Protein AF-A0ABD0N0N2-F1 (afdb_monomer_lite)

Structure (mmCIF, N/CA/C/O backbone):
data_AF-A0ABD0N0N2-F1
#
_entry.id   AF-A0ABD0N0N2-F1
#
loop_
_atom_site.group_PDB
_atom_site.id
_atom_site.type_symbol
_atom_site.label_atom_id
_atom_site.label_alt_id
_atom_site.label_comp_id
_atom_site.label_asym_id
_atom_site.label_entity_id
_atom_site.label_seq_id
_atom_site.pdbx_PDB_ins_code
_atom_site.Cartn_x
_atom_site.Cartn_y
_atom_site.Cartn_z
_atom_site.occupancy
_atom_site.B_iso_or_equiv
_atom_site.auth_seq_id
_atom_site.auth_comp_id
_atom_site.auth_asym_id
_atom_site.auth_atom_id
_atom_site.pdbx_PDB_model_num
ATOM 1 N N . GLY A 1 1 ? -1.363 -17.301 4.595 1.00 80.00 1 GLY A N 1
ATOM 2 C CA . GLY A 1 1 ? -2.290 -17.282 5.744 1.00 80.00 1 GLY A CA 1
ATOM 3 C C . GLY A 1 1 ? -3.635 -16.722 5.322 1.00 80.00 1 GLY A C 1
ATOM 4 O O . GLY A 1 1 ? -3.756 -16.253 4.200 1.00 80.00 1 GLY A O 1
ATOM 5 N N . GLN A 1 2 ? -4.649 -16.781 6.192 1.00 89.25 2 GLN A N 1
ATOM 6 C CA . GLN A 1 2 ? -6.036 -16.407 5.854 1.00 89.25 2 GLN A CA 1
ATOM 7 C C . GLN A 1 2 ? -6.206 -14.942 5.398 1.00 89.25 2 GLN A C 1
ATOM 9 O O . GLN A 1 2 ? -7.107 -14.655 4.615 1.00 89.25 2 GLN A O 1
ATOM 14 N N . TYR A 1 3 ? -5.342 -14.033 5.864 1.00 94.38 3 TYR A N 1
ATOM 15 C CA . TYR A 1 3 ? -5.360 -12.600 5.531 1.00 94.38 3 TYR A CA 1
ATOM 16 C C . TYR A 1 3 ? -4.103 -12.152 4.771 1.00 94.38 3 TYR A C 1
ATOM 18 O O . TYR A 1 3 ? -3.726 -10.978 4.814 1.00 94.38 3 TYR A O 1
ATOM 26 N N . ASP A 1 4 ? -3.450 -13.100 4.097 1.00 95.38 4 ASP A N 1
ATOM 27 C CA . ASP A 1 4 ? -2.306 -12.832 3.236 1.00 95.38 4 ASP A CA 1
ATOM 28 C C . ASP A 1 4 ? -2.762 -12.816 1.782 1.00 95.38 4 ASP A C 1
ATOM 30 O O . ASP A 1 4 ? -3.374 -13.771 1.303 1.00 95.38 4 ASP A O 1
ATOM 34 N N . TYR A 1 5 ? -2.435 -11.739 1.083 1.00 94.88 5 TYR A N 1
ATOM 35 C CA . TYR A 1 5 ? -2.854 -11.501 -0.287 1.00 94.88 5 TYR A CA 1
ATOM 36 C C . TYR A 1 5 ? -1.633 -11.230 -1.150 1.00 94.88 5 TYR A C 1
ATOM 38 O O . TYR A 1 5 ? -0.856 -10.311 -0.884 1.00 94.88 5 TYR A O 1
ATOM 46 N N . GLU A 1 6 ? -1.490 -12.012 -2.210 1.00 95.50 6 GLU A N 1
ATOM 47 C CA . GLU A 1 6 ? -0.494 -11.770 -3.243 1.00 95.50 6 GLU A CA 1
ATOM 48 C C . GLU A 1 6 ? -1.113 -10.924 -4.351 1.00 95.50 6 GLU A C 1
ATOM 50 O O . GLU A 1 6 ? -2.193 -11.217 -4.865 1.00 95.50 6 GLU A O 1
ATOM 55 N N . LEU A 1 7 ? -0.434 -9.835 -4.692 1.00 94.44 7 LEU A N 1
ATOM 56 C CA . LEU A 1 7 ? -0.856 -8.885 -5.706 1.00 94.44 7 LEU A CA 1
ATOM 57 C C . LEU A 1 7 ? 0.160 -8.890 -6.840 1.00 94.44 7 LEU A C 1
ATOM 59 O O . LEU A 1 7 ? 1.365 -8.803 -6.611 1.00 94.44 7 LEU A O 1
ATOM 63 N N . THR A 1 8 ? -0.340 -8.927 -8.069 1.00 92.62 8 THR A N 1
ATOM 64 C CA . THR A 1 8 ? 0.470 -8.732 -9.273 1.00 92.62 8 THR A CA 1
ATOM 65 C C . THR A 1 8 ? 0.073 -7.409 -9.908 1.00 92.62 8 THR A C 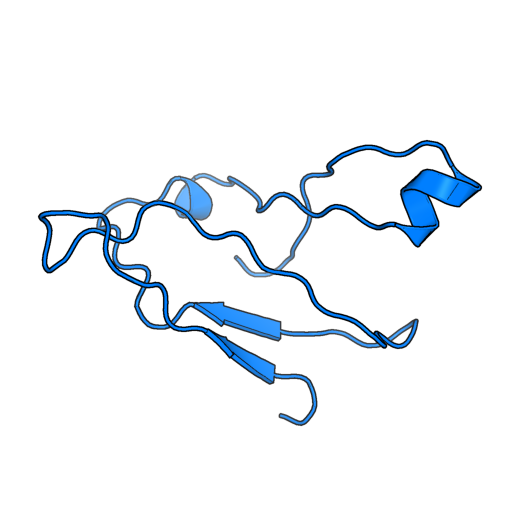1
ATOM 67 O O . THR A 1 8 ? -1.106 -7.165 -10.166 1.00 92.62 8 THR A O 1
ATOM 70 N N . LEU A 1 9 ? 1.048 -6.539 -10.153 1.00 90.25 9 LEU A N 1
ATOM 71 C CA . LEU A 1 9 ? 0.837 -5.280 -10.854 1.00 90.25 9 LEU A CA 1
ATOM 72 C C . LEU A 1 9 ? 0.838 -5.510 -12.357 1.00 90.25 9 LEU A C 1
ATOM 74 O O . LEU A 1 9 ? 1.668 -6.252 -12.884 1.00 90.25 9 LEU A O 1
ATOM 78 N N . ARG A 1 10 ? -0.056 -4.817 -13.061 1.00 88.19 10 ARG A N 1
ATOM 79 C CA . ARG A 1 10 ? 0.064 -4.692 -14.511 1.00 88.19 10 ARG A CA 1
ATOM 80 C C . ARG A 1 10 ? 1.281 -3.827 -14.825 1.00 88.19 10 ARG A C 1
ATOM 82 O O . ARG A 1 10 ? 1.523 -2.843 -14.128 1.00 88.19 10 ARG A O 1
ATOM 89 N N . THR A 1 11 ? 2.018 -4.179 -15.870 1.00 86.06 11 THR A N 1
ATOM 90 C CA . THR A 1 11 ? 3.099 -3.325 -16.358 1.00 86.06 11 THR A CA 1
ATOM 91 C C . THR A 1 11 ? 2.549 -2.011 -16.905 1.00 86.06 11 THR A C 1
ATOM 93 O O . THR A 1 11 ? 1.392 -1.919 -17.344 1.00 86.06 11 THR A O 1
ATOM 96 N N . ASP A 1 12 ? 3.393 -0.984 -16.868 1.00 85.06 12 ASP A N 1
ATOM 97 C CA . ASP A 1 12 ? 3.101 0.308 -17.472 1.00 85.06 12 ASP A CA 1
ATOM 98 C C . ASP A 1 12 ? 2.872 0.138 -18.981 1.00 85.06 12 ASP A C 1
ATOM 100 O O . ASP A 1 12 ? 3.463 -0.741 -19.623 1.00 85.06 12 ASP A O 1
ATOM 104 N N . LEU A 1 13 ? 2.011 0.989 -19.550 1.00 82.56 13 LEU A N 1
ATOM 105 C CA . LEU A 1 13 ? 1.736 0.986 -20.988 1.00 82.56 13 LEU A CA 1
ATOM 106 C C . LEU A 1 13 ? 3.048 1.102 -21.771 1.00 82.56 13 LEU A C 1
ATOM 108 O O . LEU A 1 13 ? 3.921 1.888 -21.410 1.00 82.56 13 LEU A O 1
ATOM 112 N N . TYR A 1 14 ? 3.166 0.323 -22.847 1.00 81.88 14 TYR A N 1
ATOM 113 C CA . TYR A 1 14 ? 4.350 0.281 -23.716 1.00 81.88 14 TYR A CA 1
ATOM 114 C C . TYR A 1 14 ? 5.625 -0.269 -23.059 1.00 81.88 14 TYR A C 1
ATOM 116 O O . TYR A 1 14 ? 6.712 -0.148 -23.619 1.00 81.88 14 TYR A O 1
ATOM 124 N N . THR A 1 15 ? 5.506 -0.931 -21.905 1.00 78.94 15 THR A N 1
ATOM 125 C CA . THR A 1 15 ? 6.620 -1.624 -21.255 1.00 78.94 15 THR A CA 1
ATOM 126 C C . THR A 1 15 ? 6.246 -3.063 -20.909 1.00 78.94 15 THR A C 1
ATOM 128 O O . THR A 1 15 ? 5.099 -3.373 -20.585 1.00 78.94 15 THR A O 1
ATOM 131 N N . THR A 1 16 ? 7.231 -3.957 -20.939 1.00 73.38 16 THR A N 1
ATOM 132 C CA . THR A 1 16 ? 7.058 -5.367 -20.546 1.00 73.38 16 THR A CA 1
ATOM 133 C C . THR A 1 16 ? 7.603 -5.666 -19.151 1.00 73.38 16 THR A C 1
ATOM 135 O O . THR A 1 16 ? 7.483 -6.794 -18.681 1.00 73.38 16 THR A O 1
ATOM 138 N N . LYS A 1 17 ? 8.222 -4.678 -18.486 1.00 73.06 17 LYS A N 1
ATOM 139 C CA . LYS A 1 17 ? 8.959 -4.878 -17.226 1.00 73.06 17 LYS A CA 1
ATOM 140 C C . LYS A 1 17 ? 8.761 -3.786 -16.174 1.00 73.06 17 LYS A C 1
ATOM 142 O O . LYS A 1 17 ? 9.101 -4.025 -15.020 1.00 73.06 17 LYS A O 1
ATOM 147 N N . HIS A 1 18 ? 8.257 -2.601 -16.529 1.00 76.81 18 HIS A N 1
ATOM 148 C CA . HIS A 1 18 ? 8.132 -1.516 -15.555 1.00 76.81 18 HIS A CA 1
ATOM 149 C C . HIS A 1 18 ? 6.828 -1.645 -14.767 1.00 76.81 18 HIS A C 1
ATOM 151 O O . HIS A 1 18 ? 5.741 -1.679 -15.338 1.00 76.81 18 HIS A O 1
ATOM 157 N N . THR A 1 19 ? 6.957 -1.726 -13.443 1.00 79.31 19 THR A N 1
ATOM 158 C CA . THR A 1 19 ? 5.851 -1.717 -12.479 1.00 79.31 19 THR A CA 1
ATOM 159 C C . THR A 1 19 ? 6.083 -0.564 -11.504 1.00 79.31 19 THR A C 1
ATOM 161 O O . THR A 1 19 ? 6.848 -0.695 -10.542 1.00 79.31 19 THR A O 1
ATOM 164 N N . GLN A 1 20 ? 5.496 0.603 -11.778 1.00 76.62 20 GLN A N 1
ATOM 165 C CA . GLN A 1 20 ? 5.837 1.830 -11.051 1.00 76.62 20 GLN A CA 1
ATOM 166 C C . GLN A 1 20 ? 4.827 2.198 -9.958 1.00 76.62 20 GLN A C 1
ATOM 168 O O . GLN A 1 20 ? 5.244 2.664 -8.892 1.00 76.62 20 GLN A O 1
ATOM 173 N N . TRP A 1 21 ? 3.536 1.981 -10.212 1.00 86.25 21 TRP A N 1
ATOM 174 C CA . TRP A 1 21 ? 2.434 2.431 -9.363 1.00 86.25 21 TRP A CA 1
ATOM 175 C C . TRP A 1 21 ? 1.465 1.299 -9.041 1.00 86.25 21 TRP A C 1
ATOM 177 O O . TRP A 1 21 ? 1.225 0.409 -9.853 1.00 86.25 21 TRP A O 1
ATOM 187 N N . PHE A 1 22 ? 0.869 1.365 -7.854 1.00 91.38 22 PHE A N 1
ATOM 188 C CA . PHE A 1 22 ? -0.251 0.519 -7.472 1.00 91.38 22 PHE A CA 1
ATOM 189 C C . PHE A 1 22 ? -1.355 1.372 -6.859 1.00 91.38 22 PHE A C 1
ATOM 191 O O . PHE A 1 22 ? -1.095 2.341 -6.145 1.00 91.38 22 PHE A O 1
ATOM 198 N N . TYR A 1 23 ? -2.594 0.992 -7.141 1.00 93.62 23 TYR A N 1
ATOM 199 C CA . TYR A 1 23 ? -3.785 1.571 -6.547 1.00 93.62 23 TYR A CA 1
ATOM 200 C C . TYR A 1 23 ? -4.861 0.493 -6.529 1.00 93.62 23 TYR A C 1
ATOM 202 O O . TYR A 1 23 ? -5.258 -0.018 -7.575 1.00 93.62 23 TYR A O 1
ATOM 210 N N . PHE A 1 24 ? -5.293 0.103 -5.337 1.00 94.56 24 PHE A N 1
ATOM 211 C CA . PHE A 1 24 ? -6.306 -0.926 -5.156 1.00 94.56 24 PHE A CA 1
ATOM 212 C C . PHE A 1 24 ? -7.156 -0.612 -3.930 1.00 94.56 24 PHE A C 1
ATOM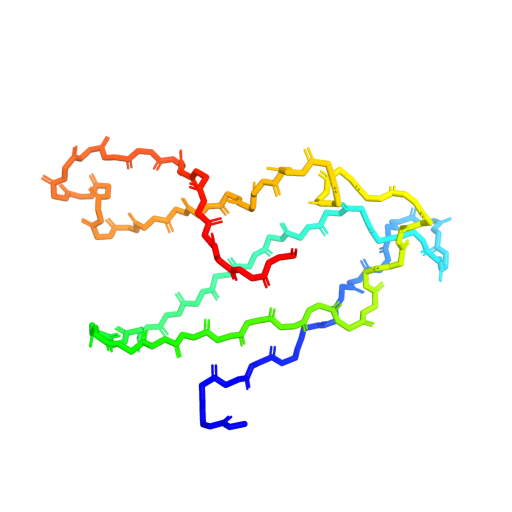 214 O O . PHE A 1 24 ? -6.768 0.175 -3.066 1.00 94.56 24 PHE A O 1
ATOM 221 N N . ARG A 1 25 ? -8.330 -1.240 -3.858 1.00 94.94 25 ARG A N 1
ATOM 222 C CA . ARG A 1 25 ? -9.254 -1.111 -2.733 1.00 94.94 25 ARG A CA 1
ATOM 223 C C . ARG A 1 25 ? -9.574 -2.480 -2.168 1.00 94.94 25 ARG A C 1
ATOM 225 O O . ARG A 1 25 ? -9.893 -3.402 -2.914 1.00 94.94 25 ARG A O 1
ATOM 232 N N . VAL A 1 26 ? -9.594 -2.556 -0.846 1.00 93.94 26 VAL A N 1
ATOM 233 C CA . VAL A 1 26 ? -10.094 -3.704 -0.091 1.00 93.94 26 VAL A CA 1
ATOM 234 C C . VAL A 1 26 ? -11.397 -3.295 0.590 1.00 93.94 26 VAL A C 1
ATOM 236 O O . VAL A 1 26 ? -11.556 -2.148 1.001 1.00 93.94 26 VAL A O 1
ATOM 239 N N . ARG A 1 27 ? -12.361 -4.213 0.667 1.00 93.44 27 ARG A N 1
ATOM 240 C CA . ARG A 1 27 ? -13.648 -4.014 1.347 1.00 93.44 27 ARG A CA 1
ATOM 241 C C . ARG A 1 27 ? -13.866 -5.116 2.374 1.00 93.44 27 ARG A C 1
ATOM 243 O O . ARG A 1 27 ? -13.213 -6.152 2.312 1.00 93.44 27 ARG A O 1
ATOM 250 N N . SER A 1 28 ? -14.791 -4.877 3.302 1.00 92.00 28 SER A N 1
ATOM 251 C CA . SER A 1 28 ? -15.160 -5.836 4.354 1.00 92.00 28 SER A CA 1
ATOM 252 C C . SER A 1 28 ? -13.995 -6.221 5.277 1.00 92.00 28 SER A C 1
ATOM 254 O O . SER A 1 28 ? -13.913 -7.352 5.754 1.00 92.00 28 SER A O 1
ATOM 256 N N . MET A 1 29 ? -13.093 -5.269 5.539 1.00 92.31 29 MET A N 1
ATOM 257 C CA . MET A 1 29 ? -12.015 -5.451 6.508 1.00 92.31 29 MET A CA 1
ATOM 258 C C . MET A 1 29 ? -12.582 -5.503 7.930 1.00 92.31 29 MET A C 1
ATOM 260 O O . MET A 1 29 ? -13.469 -4.732 8.294 1.00 92.31 29 MET A O 1
ATOM 264 N N . ARG A 1 30 ? -12.046 -6.414 8.740 1.00 93.25 30 ARG A N 1
ATOM 265 C CA . ARG A 1 30 ? -12.383 -6.578 10.160 1.00 93.25 30 ARG A CA 1
ATOM 266 C C . ARG A 1 30 ? -11.402 -5.814 11.045 1.00 93.25 30 ARG A C 1
ATOM 268 O O . ARG A 1 30 ? -10.195 -5.876 10.815 1.00 93.25 30 ARG A O 1
ATOM 275 N N . ALA A 1 31 ? -1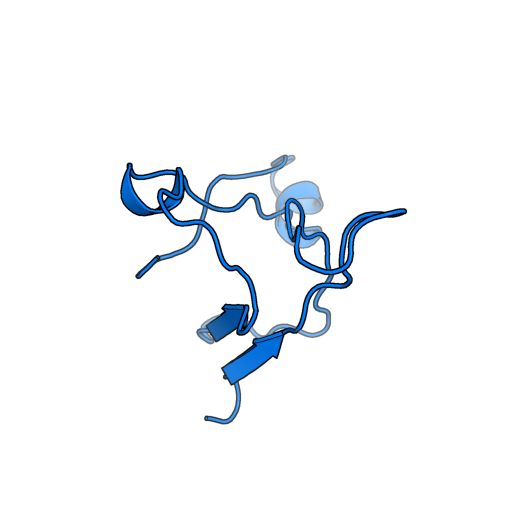1.921 -5.132 12.065 1.00 92.00 31 ALA A N 1
ATOM 276 C CA . ALA A 1 31 ? -11.103 -4.446 13.062 1.00 92.00 31 ALA A CA 1
ATOM 277 C C . ALA A 1 31 ? -10.243 -5.443 13.860 1.00 92.00 31 ALA A C 1
ATOM 279 O O . ALA A 1 31 ? -10.663 -6.572 14.105 1.00 92.00 31 ALA A O 1
ATOM 280 N N . GLY A 1 32 ? -9.037 -5.021 14.254 1.00 92.88 32 GLY A N 1
ATOM 281 C CA . GLY A 1 32 ? -8.107 -5.843 15.041 1.00 92.88 32 GLY A CA 1
ATOM 282 C C . GLY A 1 32 ? -7.402 -6.964 14.267 1.00 92.88 32 GLY A C 1
ATOM 283 O O . GLY A 1 32 ? -6.647 -7.721 14.866 1.00 92.88 32 GLY A O 1
ATOM 284 N N . VAL A 1 33 ? -7.617 -7.074 12.952 1.00 94.69 33 VAL A N 1
ATOM 285 C CA . VAL A 1 33 ? -6.966 -8.081 12.102 1.00 94.69 33 VAL A CA 1
ATOM 286 C C . VAL A 1 33 ? -5.842 -7.444 11.288 1.00 94.69 33 VAL A C 1
ATOM 288 O O . VAL A 1 33 ? -6.031 -6.402 10.658 1.00 94.69 33 VAL A O 1
ATOM 291 N N . THR A 1 34 ? -4.681 -8.096 11.261 1.00 93.19 34 THR A N 1
ATOM 292 C CA . THR A 1 34 ? -3.562 -7.723 10.389 1.00 93.19 34 THR A CA 1
ATOM 293 C C . THR A 1 34 ? -3.743 -8.346 9.009 1.00 93.19 34 THR A C 1
ATOM 295 O O . THR A 1 34 ? -3.846 -9.563 8.881 1.00 93.19 34 THR A O 1
ATOM 298 N N . TYR A 1 35 ? -3.747 -7.503 7.977 1.00 94.88 35 TYR A N 1
ATOM 299 C CA . TYR A 1 35 ? -3.785 -7.912 6.573 1.00 94.88 35 TYR A CA 1
ATOM 300 C C . TYR A 1 35 ? -2.400 -7.707 5.965 1.00 94.88 35 TYR A C 1
ATOM 302 O O . TYR A 1 35 ? -1.818 -6.629 6.121 1.00 94.88 35 TYR A O 1
ATOM 310 N N . ARG A 1 36 ? -1.879 -8.712 5.259 1.00 95.44 36 ARG A N 1
ATOM 311 C CA . ARG A 1 36 ? -0.586 -8.635 4.574 1.00 95.44 36 ARG A CA 1
ATOM 312 C C . ARG A 1 36 ? -0.795 -8.633 3.070 1.00 95.44 36 ARG A C 1
ATOM 314 O O . ARG A 1 36 ? -1.407 -9.545 2.527 1.00 95.44 36 ARG A O 1
ATOM 321 N N . PHE A 1 37 ? -0.235 -7.632 2.404 1.00 94.69 37 PHE A N 1
ATOM 322 C CA . PHE A 1 37 ? -0.251 -7.524 0.949 1.00 94.69 37 PHE A CA 1
ATOM 323 C C . PHE A 1 37 ? 1.175 -7.664 0.431 1.00 94.69 37 PHE A C 1
ATOM 325 O O . PHE A 1 37 ? 2.035 -6.848 0.759 1.00 94.69 37 PHE A O 1
ATOM 332 N N . THR A 1 38 ? 1.429 -8.691 -0.371 1.00 93.62 38 THR A N 1
ATOM 333 C CA . THR A 1 38 ? 2.729 -8.931 -0.998 1.00 93.62 38 THR A CA 1
ATOM 334 C C . THR A 1 38 ? 2.612 -8.638 -2.485 1.00 93.62 38 THR A C 1
ATOM 336 O O . THR A 1 38 ? 1.904 -9.336 -3.203 1.00 93.62 38 THR A O 1
ATOM 339 N N . ILE A 1 39 ? 3.296 -7.593 -2.955 1.00 92.06 39 ILE A N 1
ATOM 340 C CA . ILE A 1 39 ? 3.338 -7.261 -4.381 1.00 92.06 39 ILE A CA 1
ATOM 341 C C . ILE A 1 39 ? 4.483 -8.042 -5.029 1.00 92.06 39 ILE A C 1
ATOM 343 O O . ILE A 1 39 ? 5.639 -7.632 -4.953 1.00 92.06 39 ILE A O 1
ATOM 347 N N . ILE A 1 40 ? 4.164 -9.182 -5.640 1.00 92.44 40 ILE A N 1
ATOM 348 C CA . ILE A 1 40 ? 5.161 -10.200 -6.013 1.00 92.44 40 ILE A CA 1
ATOM 349 C C . ILE A 1 40 ? 6.043 -9.805 -7.203 1.00 92.44 40 ILE A C 1
ATOM 351 O O . ILE A 1 40 ? 7.138 -10.334 -7.358 1.00 92.44 40 ILE A O 1
ATOM 355 N N . ASN A 1 41 ? 5.587 -8.875 -8.043 1.00 88.50 41 ASN A N 1
ATOM 356 C CA . ASN A 1 41 ? 6.300 -8.448 -9.247 1.00 88.50 41 ASN A CA 1
ATOM 357 C C . ASN A 1 41 ? 6.757 -6.983 -9.200 1.00 88.50 41 ASN A C 1
ATOM 359 O O . ASN A 1 41 ? 7.055 -6.406 -10.244 1.00 88.50 41 ASN A O 1
ATOM 363 N N . LEU A 1 42 ? 6.825 -6.374 -8.009 1.00 85.12 42 LEU A N 1
ATOM 364 C CA . LEU A 1 42 ? 7.354 -5.020 -7.840 1.00 85.12 42 LEU A CA 1
ATOM 365 C C . LEU A 1 42 ? 8.888 -5.040 -7.877 1.00 85.12 42 LEU A C 1
ATOM 367 O O . LEU A 1 42 ? 9.558 -5.008 -6.847 1.00 85.12 42 LEU A O 1
ATOM 371 N N . MET A 1 43 ? 9.455 -5.090 -9.079 1.00 72.94 43 MET A N 1
ATOM 372 C CA . MET A 1 43 ? 10.905 -5.129 -9.268 1.00 72.94 43 MET A CA 1
ATOM 373 C C . MET A 1 43 ? 11.469 -3.716 -9.437 1.00 72.94 43 MET A C 1
ATOM 375 O O . MET A 1 43 ? 11.403 -3.128 -10.516 1.00 72.94 43 MET A O 1
ATOM 379 N N . LYS A 1 44 ? 12.061 -3.168 -8.371 1.00 72.69 44 LYS A N 1
ATOM 380 C CA . LYS A 1 44 ? 12.908 -1.967 -8.434 1.00 72.69 44 LYS A CA 1
ATOM 381 C C . LYS A 1 44 ? 14.259 -2.264 -7.800 1.00 72.69 44 LYS A C 1
ATOM 383 O O . LYS A 1 44 ? 14.310 -2.584 -6.619 1.00 72.69 44 LYS A O 1
ATOM 388 N N . ALA A 1 45 ? 15.333 -2.130 -8.582 1.00 65.81 45 ALA A N 1
ATOM 389 C CA . ALA A 1 45 ? 16.706 -2.391 -8.133 1.00 65.81 45 ALA A CA 1
ATOM 390 C C . ALA A 1 45 ? 17.096 -1.549 -6.903 1.00 65.81 45 ALA A C 1
ATOM 392 O O . ALA A 1 45 ? 17.761 -2.040 -5.998 1.00 65.81 45 ALA A O 1
ATOM 393 N N . SER A 1 46 ? 16.621 -0.304 -6.845 1.00 69.69 46 SER A N 1
ATOM 394 C CA . SER A 1 46 ? 16.609 0.534 -5.649 1.00 69.69 46 SER A CA 1
ATOM 395 C C . SER A 1 46 ? 15.205 1.106 -5.482 1.00 69.69 46 SER A C 1
ATOM 397 O O . SER A 1 46 ? 14.677 1.816 -6.341 1.00 69.69 46 SER A O 1
ATOM 399 N N . SER A 1 47 ? 14.540 0.738 -4.394 1.00 74.25 47 SER A N 1
ATOM 400 C CA . SER A 1 47 ? 13.185 1.194 -4.119 1.00 74.25 47 SER A CA 1
ATOM 401 C C . SER A 1 47 ? 13.223 2.293 -3.070 1.00 74.25 47 SER A C 1
ATOM 403 O O . SER A 1 47 ? 13.899 2.157 -2.061 1.00 74.25 47 SER A O 1
ATOM 405 N N . LEU A 1 48 ? 12.441 3.360 -3.228 1.00 81.25 48 LEU A N 1
ATOM 406 C CA . LEU A 1 48 ? 12.284 4.347 -2.149 1.00 81.25 48 LEU A CA 1
ATOM 407 C C . LEU A 1 48 ? 11.748 3.702 -0.856 1.00 81.25 48 LEU A C 1
ATOM 409 O O . LEU A 1 48 ? 11.962 4.234 0.229 1.00 81.25 48 LEU A O 1
ATOM 413 N N . TYR A 1 49 ? 11.096 2.537 -0.960 1.00 82.75 49 TYR A N 1
ATOM 414 C CA . TYR A 1 49 ? 10.687 1.729 0.190 1.00 82.75 49 TYR A CA 1
ATOM 415 C C . TYR A 1 49 ? 11.885 1.279 1.042 1.00 82.75 49 TYR A C 1
ATOM 417 O O . TYR A 1 49 ? 11.832 1.416 2.260 1.00 82.75 49 TYR A O 1
ATOM 425 N N . SER A 1 50 ? 13.016 0.898 0.429 1.00 82.06 50 SER A N 1
ATOM 426 C CA . SER A 1 50 ? 14.240 0.568 1.177 1.00 82.06 50 SER A CA 1
ATOM 427 C C . SER A 1 50 ? 14.904 1.794 1.816 1.00 82.06 50 SER A C 1
ATOM 429 O O . SER A 1 50 ? 15.776 1.647 2.663 1.00 82.06 50 SER A O 1
ATOM 431 N N . ALA A 1 51 ? 14.485 3.004 1.434 1.00 86.81 51 ALA A N 1
ATOM 432 C CA . ALA A 1 51 ? 14.900 4.271 2.035 1.00 86.81 51 ALA A CA 1
ATOM 433 C C . ALA A 1 51 ? 13.845 4.845 3.009 1.00 86.81 51 ALA A C 1
ATOM 435 O O . ALA A 1 51 ? 13.860 6.037 3.311 1.00 86.81 51 ALA A O 1
ATOM 436 N N . GLY A 1 52 ? 12.907 4.021 3.492 1.00 86.75 52 GLY A N 1
ATOM 437 C CA . GLY A 1 52 ? 11.929 4.409 4.514 1.00 86.75 52 GLY A CA 1
ATOM 438 C C . GLY A 1 52 ? 10.628 5.014 3.979 1.00 86.75 52 GLY A C 1
ATOM 439 O O . GLY A 1 52 ? 9.790 5.461 4.769 1.00 86.75 52 GLY A O 1
ATOM 440 N N . MET A 1 53 ? 10.409 5.022 2.660 1.00 89.06 53 MET A N 1
ATOM 441 C CA . MET A 1 53 ? 9.102 5.376 2.110 1.00 89.06 53 MET A CA 1
ATOM 442 C C . MET A 1 53 ? 8.037 4.400 2.618 1.00 89.06 53 MET A C 1
ATOM 444 O O . MET A 1 53 ? 8.266 3.202 2.729 1.00 89.06 53 MET A O 1
ATOM 448 N N . ARG A 1 54 ? 6.842 4.922 2.894 1.00 92.06 54 ARG A N 1
ATOM 449 C CA . ARG A 1 54 ? 5.676 4.133 3.305 1.00 92.06 54 ARG A CA 1
ATOM 450 C C . ARG A 1 54 ? 4.538 4.279 2.298 1.00 92.06 54 ARG A C 1
ATOM 452 O O . ARG A 1 54 ? 4.373 5.392 1.774 1.00 92.06 54 ARG A O 1
ATOM 459 N N . PRO A 1 55 ? 3.762 3.210 2.036 1.00 92.88 55 PRO A N 1
ATOM 460 C CA . PRO A 1 55 ? 2.595 3.274 1.171 1.00 92.88 55 PRO A CA 1
ATOM 461 C C . PRO A 1 55 ? 1.551 4.243 1.729 1.00 92.88 55 PRO A C 1
ATOM 463 O O . PRO A 1 55 ? 1.465 4.482 2.937 1.00 92.88 55 PRO A O 1
ATOM 466 N N . LEU A 1 56 ? 0.756 4.804 0.823 1.00 95.56 56 LEU A N 1
ATOM 467 C CA . LEU A 1 56 ? -0.380 5.647 1.168 1.00 95.56 56 LEU A CA 1
ATOM 468 C C . LEU A 1 56 ? -1.636 4.786 1.292 1.00 95.56 56 LEU A C 1
ATOM 470 O O . LEU A 1 56 ? -1.946 3.994 0.404 1.00 95.56 56 LEU A O 1
ATOM 474 N N . LEU A 1 57 ? -2.369 4.975 2.384 1.00 95.94 57 LEU A N 1
ATOM 475 C CA . LEU A 1 57 ? -3.657 4.347 2.634 1.00 95.94 57 LEU A CA 1
ATOM 476 C C . LEU A 1 57 ? -4.709 5.419 2.872 1.00 95.94 57 LEU A C 1
ATOM 478 O O . LEU A 1 57 ? -4.478 6.395 3.586 1.00 95.94 57 LEU A O 1
ATOM 482 N N . TYR A 1 58 ? -5.881 5.189 2.299 1.00 96.38 58 TYR A N 1
ATOM 483 C CA . TYR A 1 58 ? -7.081 5.949 2.586 1.00 96.38 58 TYR A CA 1
ATOM 484 C C . TYR A 1 58 ? -8.106 5.035 3.246 1.00 96.38 58 TYR A C 1
ATOM 486 O O . TYR A 1 58 ? -8.361 3.931 2.766 1.00 96.38 58 TYR A O 1
ATOM 494 N N . SER A 1 59 ? -8.686 5.503 4.346 1.00 95.44 59 SER A N 1
ATOM 495 C CA . SER A 1 59 ? -9.752 4.807 5.058 1.00 95.44 59 SER A CA 1
ATOM 496 C C . SER A 1 59 ? -11.026 5.630 4.954 1.00 95.44 59 SER A C 1
ATOM 498 O O . SER A 1 59 ? -11.104 6.714 5.527 1.00 95.44 59 SER A O 1
ATOM 500 N N . GLU A 1 60 ? -12.037 5.102 4.259 1.00 95.94 60 GLU A N 1
ATOM 501 C CA . GLU A 1 60 ? -13.358 5.742 4.152 1.00 95.94 60 GLU A CA 1
ATOM 502 C C . GLU A 1 60 ? -13.969 5.978 5.546 1.00 95.94 60 GLU A C 1
ATOM 504 O O . GLU A 1 60 ? -14.557 7.025 5.809 1.00 95.94 60 GLU A O 1
ATOM 509 N N . HIS A 1 61 ? -13.758 5.039 6.475 1.00 94.44 61 HIS A N 1
ATOM 510 C CA . HIS A 1 61 ? -14.236 5.143 7.853 1.00 94.44 61 HIS A CA 1
ATOM 511 C C . HIS A 1 61 ? -13.533 6.264 8.636 1.00 94.44 61 HIS A C 1
ATOM 513 O O . HIS A 1 61 ? -14.188 7.036 9.336 1.00 94.44 61 HIS A O 1
ATOM 519 N N . ALA A 1 62 ? -12.208 6.387 8.503 1.00 95.25 62 ALA A N 1
ATOM 520 C CA . ALA A 1 62 ? -11.449 7.448 9.168 1.00 95.25 62 ALA A CA 1
ATOM 521 C C . ALA A 1 62 ? -11.731 8.826 8.553 1.00 95.25 62 ALA A C 1
ATOM 523 O O . ALA A 1 62 ? -11.862 9.813 9.275 1.00 95.25 62 ALA A O 1
ATOM 524 N N . ALA A 1 63 ? -11.904 8.891 7.233 1.00 97.00 63 ALA A N 1
ATOM 525 C CA . ALA A 1 63 ? -12.313 10.108 6.549 1.00 97.00 63 ALA A CA 1
ATOM 526 C C . ALA A 1 63 ? -13.693 10.588 7.015 1.00 97.00 63 ALA A C 1
ATOM 528 O O . ALA A 1 63 ? -13.871 11.775 7.276 1.00 97.00 63 ALA A O 1
ATOM 529 N N . TRP A 1 64 ? -14.654 9.677 7.181 1.00 97.06 64 TRP A N 1
ATOM 530 C CA . TRP A 1 64 ? -15.991 10.031 7.655 1.00 97.06 64 TRP A CA 1
ATOM 531 C C . TRP A 1 64 ? -16.001 10.485 9.123 1.00 97.06 64 TRP A C 1
ATOM 533 O O . TRP A 1 64 ? -16.566 11.531 9.430 1.00 97.06 64 TRP A O 1
ATOM 543 N N . LEU A 1 65 ? -15.340 9.748 10.025 1.00 97.19 65 LEU A N 1
ATOM 544 C CA . LEU A 1 65 ? -15.347 10.058 11.463 1.00 97.19 65 LEU A CA 1
ATOM 545 C C . LEU A 1 65 ? -14.435 11.221 11.857 1.00 97.19 65 LEU A C 1
ATOM 547 O O . LEU A 1 65 ? -14.770 11.995 12.750 1.00 97.19 65 LEU A O 1
ATOM 551 N N . LYS A 1 66 ? -13.253 11.304 11.246 1.00 97.25 66 LYS A N 1
ATOM 552 C CA . LYS A 1 66 ? -12.151 12.165 11.701 1.00 97.25 66 LYS A CA 1
ATOM 553 C C . LYS A 1 66 ? -11.696 13.172 10.651 1.00 97.25 66 LYS A C 1
ATOM 555 O O . LYS A 1 66 ? -10.800 13.961 10.929 1.00 97.25 66 LYS A O 1
ATOM 560 N N . ARG A 1 67 ? -12.291 13.156 9.450 1.00 96.50 67 ARG A N 1
ATOM 561 C CA . ARG A 1 67 ? -11.865 13.969 8.293 1.00 96.50 67 ARG A CA 1
ATOM 562 C C . ARG A 1 67 ? -10.402 13.735 7.907 1.00 9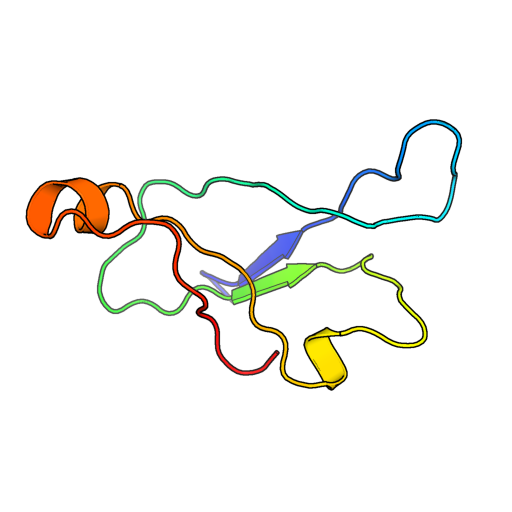6.50 67 ARG A C 1
ATOM 564 O O . ARG A 1 67 ? -9.738 14.621 7.376 1.00 96.50 67 ARG A O 1
ATOM 571 N N . GLU A 1 68 ? -9.901 12.528 8.160 1.00 97.19 68 GLU A N 1
ATOM 572 C CA . GLU A 1 68 ? -8.545 12.137 7.790 1.00 97.19 68 GLU A CA 1
ATOM 573 C C . GLU A 1 68 ? -8.444 11.873 6.280 1.00 97.19 68 GLU A C 1
ATOM 575 O O . GLU A 1 68 ? -9.272 11.183 5.683 1.00 97.19 68 GLU A O 1
ATOM 580 N N . GLY A 1 69 ? -7.410 12.440 5.656 1.00 96.56 69 GLY A N 1
ATOM 581 C CA . GLY A 1 69 ? -7.051 12.171 4.264 1.00 96.56 69 GLY A CA 1
ATOM 582 C C . GLY A 1 69 ? -6.147 10.946 4.113 1.00 96.56 69 GLY A C 1
ATOM 583 O O . GLY A 1 69 ? -6.068 10.086 4.985 1.00 96.56 69 GLY A O 1
ATOM 584 N N . TRP A 1 70 ? -5.419 10.885 2.999 1.00 97.44 70 TRP A N 1
ATOM 585 C CA . TRP A 1 70 ? -4.404 9.858 2.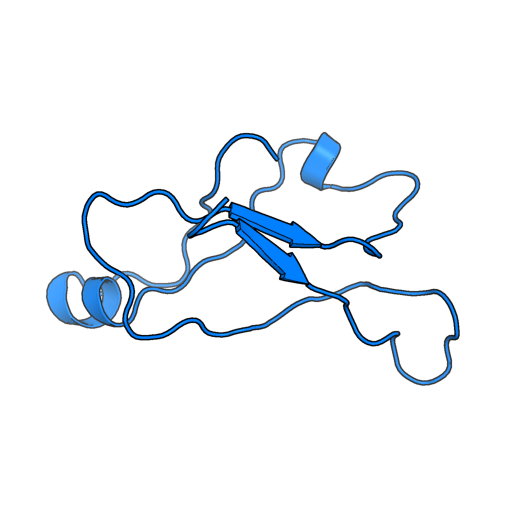758 1.00 97.44 70 TRP A CA 1
ATOM 586 C C . TRP A 1 70 ? -3.296 9.897 3.816 1.00 97.44 70 TRP A C 1
ATOM 588 O O . TRP A 1 70 ? -2.726 10.954 4.078 1.00 97.44 70 TRP A O 1
ATOM 598 N N . GLN A 1 71 ? -2.961 8.737 4.381 1.00 96.31 71 GLN A N 1
ATOM 599 C CA . GLN A 1 71 ? -1.942 8.595 5.421 1.00 96.31 71 GLN A CA 1
ATOM 600 C C . GLN A 1 71 ? -0.841 7.630 4.991 1.00 96.31 71 GLN A C 1
ATOM 602 O O . GLN A 1 71 ? -1.103 6.604 4.362 1.00 96.31 71 GLN A O 1
ATOM 607 N N . ARG A 1 72 ? 0.405 7.934 5.371 1.00 95.19 72 ARG A N 1
ATOM 608 C CA . ARG A 1 72 ? 1.527 6.997 5.235 1.00 95.19 72 ARG A CA 1
ATOM 609 C C . ARG A 1 72 ? 1.428 5.932 6.322 1.00 95.19 72 ARG A C 1
ATOM 611 O O . ARG A 1 72 ? 1.539 6.248 7.502 1.00 95.19 72 ARG A O 1
ATOM 618 N N . THR A 1 73 ? 1.245 4.677 5.933 1.00 92.94 73 THR A N 1
ATOM 619 C CA . THR A 1 73 ? 1.050 3.558 6.870 1.00 92.94 73 THR A CA 1
ATOM 620 C C . THR A 1 73 ? 1.803 2.309 6.416 1.00 92.94 73 THR A C 1
ATOM 622 O O . THR A 1 73 ? 2.569 2.363 5.460 1.00 92.94 73 THR A O 1
ATOM 625 N N . GLY A 1 74 ? 1.602 1.190 7.103 1.00 89.25 74 GLY A N 1
ATOM 626 C CA . GLY A 1 74 ? 2.284 -0.073 6.856 1.00 89.25 74 GLY A CA 1
ATOM 627 C C . GLY A 1 74 ? 3.461 -0.287 7.801 1.00 89.25 74 GLY A C 1
ATOM 628 O O . GLY A 1 74 ? 4.064 0.657 8.316 1.00 89.25 74 GLY A O 1
ATOM 629 N N . ALA A 1 75 ? 3.760 -1.558 8.036 1.00 88.38 75 ALA A N 1
ATOM 630 C CA . ALA A 1 75 ? 4.867 -2.026 8.851 1.00 88.38 75 ALA A CA 1
ATOM 631 C C . ALA A 1 75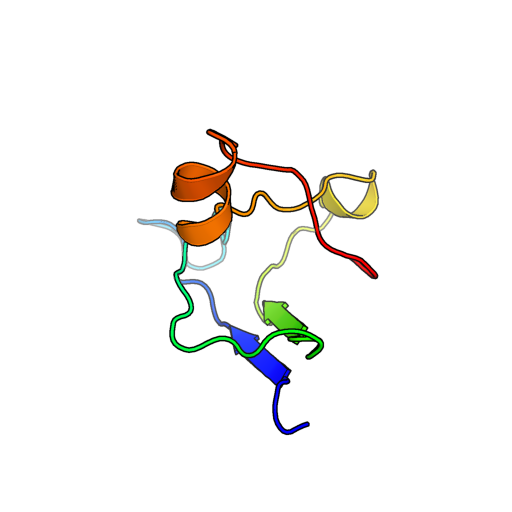 ? 5.528 -3.208 8.138 1.00 88.38 75 ALA A C 1
ATOM 633 O O . ALA A 1 75 ? 4.842 -3.929 7.416 1.00 88.38 75 ALA A O 1
ATOM 634 N N . ASN A 1 76 ? 6.829 -3.405 8.378 1.00 85.44 76 ASN A N 1
ATOM 635 C CA . ASN A 1 76 ? 7.626 -4.473 7.763 1.00 85.44 76 ASN A CA 1
ATOM 636 C C . ASN A 1 76 ? 7.614 -4.396 6.219 1.00 85.44 76 ASN A C 1
ATOM 638 O O . ASN A 1 76 ? 7.082 -5.275 5.542 1.00 85.44 76 ASN A O 1
ATOM 642 N N . ILE A 1 77 ? 8.114 -3.262 5.709 1.00 81.94 77 ILE A N 1
ATOM 643 C CA . ILE A 1 77 ? 8.112 -2.851 4.294 1.00 81.94 77 ILE A CA 1
ATOM 644 C C . ILE A 1 77 ? 9.506 -3.041 3.706 1.00 81.94 77 ILE A C 1
ATOM 646 O O . ILE A 1 77 ? 10.466 -2.653 4.409 1.00 81.94 77 ILE A O 1
#

pLDDT: mean 89.19, std 7.75, range [65.81, 97.44]

Foldseek 3Di:
DVQEEEDEADADPPDPQHRDDDDDDDPPDDPPDDHHYHHPRHDDPDDCVVVVFADWDDDPVCCVPPVDGIDRDDDPD

Secondary structure (DSSP, 8-state):
-TTEEEE-PPPPTT-SS----------SPPTT---EEEETT---SS-GGGGT---EE--HHHHHHH----EE--S--

Sequence (77 aa):
GQYDYELTLRTDLYTTKHTQWFYFRVRSMRAGVTYRFTIINLMKASSLYSAGMRPLLYSEHAAWLKREGWQRTGANI

Organism: Cirrhinus mrigala (NCBI:txid683832)

InterPro domains:
  IPR040626 Cytosolic carboxypeptidase, N-terminal [PF18027] (4-59)
  IPR050821 Cytosolic carboxypeptidase [PTHR12756] (2-77)

Radius of gyration: 14.38 Å; chains: 1; bounding box: 33×31×39 Å